Protein AF-A0A7S1EHS4-F1 (afdb_monomer)

Radius of gyration: 18.1 Å; Cα contacts (8 Å, |Δi|>4): 214; chains: 1; bounding box: 46×36×41 Å

Mean predicted aligned error: 4.2 Å

Secondary structure (DSSP, 8-state):
-TT---EEEEEEEEEEEEEEEEEPTT--GGG-BTTB---EEEES-TTSTTSEEEEEE-GGGEEEEEEEEETT--HHHHT-HHHHHHHHHHHTTT--EEEEEEEEEEEEEEEES-SEETTEE-

pLDDT: mean 93.2, std 5.25, range [66.06, 98.19]

Sequence (122 aa):
TLLGLGFTGQVFEDRFLIADVRLAPGARPRGLDPARPERWFWFDPPFHPGQSVLLHAQADGLWRIDFQLGRDADVEAEKQPERIKARVAAMLDGAPFELAWSSIYQFACRRAERFCVGRVLL

Foldseek 3Di:
DVQPWDKDFDWDLWKKKKWKKAFDPPQQFPNQDLVDWDWDKDDQDPLQGPWIKTWGDDPPRIIIIMTTQTRPHDQVVCPPVVNVVSSVCSVRVNGDIDTPDMDMDTDIDIDIPDQDDPPHGD

InterPro domains:
  IPR036188 FAD/NAD(P)-binding domain superfamily [G3DSA:3.50.50.60] (2-122)

Organism: Hemiselmis andersenii (NCBI:txid464988)

Solvent-accessible surface area (backbone atoms only — not comparable to full-atom values): 7229 Å² total; per-residue (Å²): 104,101,81,70,70,56,66,52,76,50,75,50,69,44,29,33,40,38,37,31,30,34,67,39,91,90,59,50,48,98,74,48,34,90,92,59,72,66,74,48,75,42,75,51,37,94,64,46,70,91,28,42,39,40,39,34,67,53,75,95,68,31,34,39,37,37,35,50,58,41,61,85,51,58,64,76,62,60,65,35,66,67,54,46,50,53,52,51,30,48,66,34,73,67,51,63,63,46,83,78,46,74,51,76,51,62,54,62,56,64,44,64,81,65,52,67,60,94,93,45,75,112

Structure (mmCIF, N/CA/C/O backbone):
data_AF-A0A7S1EHS4-F1
#
_entry.id   AF-A0A7S1EHS4-F1
#
loop_
_atom_site.group_PDB
_atom_site.id
_atom_site.type_symbol
_atom_site.label_atom_id
_atom_site.label_alt_id
_atom_site.label_comp_id
_atom_site.label_asym_id
_atom_site.label_entity_id
_atom_site.label_seq_id
_atom_site.pdbx_PDB_ins_code
_atom_site.Cartn_x
_atom_site.Cartn_y
_atom_site.Cartn_z
_atom_site.occupancy
_atom_site.B_iso_or_equiv
_atom_site.auth_seq_id
_atom_site.auth_comp_id
_atom_site.auth_asym_id
_atom_site.auth_atom_id
_atom_site.pdbx_PDB_model_num
ATOM 1 N N . THR A 1 1 ? -22.164 12.365 15.110 1.00 66.06 1 THR A N 1
ATOM 2 C CA . THR A 1 1 ? -22.353 10.935 14.767 1.00 66.06 1 THR A CA 1
ATOM 3 C C . THR A 1 1 ? -23.745 10.509 15.203 1.00 66.06 1 THR A C 1
ATOM 5 O O . THR A 1 1 ? -24.236 11.069 16.173 1.00 66.06 1 THR A O 1
ATOM 8 N N . LEU A 1 2 ? -24.393 9.561 14.510 1.00 86.69 2 LEU A N 1
ATOM 9 C CA . LEU A 1 2 ? -25.788 9.145 14.783 1.00 86.69 2 LEU A CA 1
ATOM 10 C C . LEU A 1 2 ? -26.035 8.680 16.236 1.00 86.69 2 LEU A C 1
ATOM 12 O O . LEU A 1 2 ? -27.146 8.810 16.732 1.00 86.69 2 LEU A O 1
ATOM 16 N N . LEU A 1 3 ? -24.998 8.184 16.924 1.00 90.31 3 LEU A N 1
ATOM 17 C CA . LEU A 1 3 ? -25.049 7.730 18.324 1.00 90.31 3 LEU A CA 1
ATOM 18 C C . LEU A 1 3 ? -24.423 8.717 19.328 1.00 90.31 3 LEU A C 1
ATOM 20 O O . LEU A 1 3 ? -24.314 8.399 20.508 1.00 90.31 3 LEU A O 1
ATOM 24 N N . GLY A 1 4 ? -23.930 9.874 18.870 1.00 90.19 4 GLY A N 1
ATOM 25 C CA . GLY A 1 4 ? -23.244 10.855 19.723 1.00 90.19 4 GLY A CA 1
ATOM 26 C C . GLY A 1 4 ? -21.937 10.370 20.369 1.00 90.19 4 GLY A C 1
ATOM 27 O O . GLY A 1 4 ? -21.434 11.029 21.270 1.00 90.19 4 GLY A O 1
ATOM 28 N N . LEU A 1 5 ? -21.386 9.228 19.945 1.00 91.62 5 LEU A N 1
ATOM 29 C CA . LEU A 1 5 ? -20.144 8.683 20.498 1.00 91.62 5 LEU A CA 1
ATOM 30 C C . LEU A 1 5 ? -18.903 9.354 19.905 1.00 91.62 5 LEU A C 1
ATOM 32 O O . LEU A 1 5 ? -18.819 9.553 18.684 1.00 91.62 5 LEU A O 1
ATOM 36 N N . GLY A 1 6 ? -17.932 9.627 20.780 1.00 91.31 6 GLY A N 1
ATOM 37 C CA . GLY A 1 6 ? -16.572 10.004 20.422 1.00 91.31 6 GLY A CA 1
A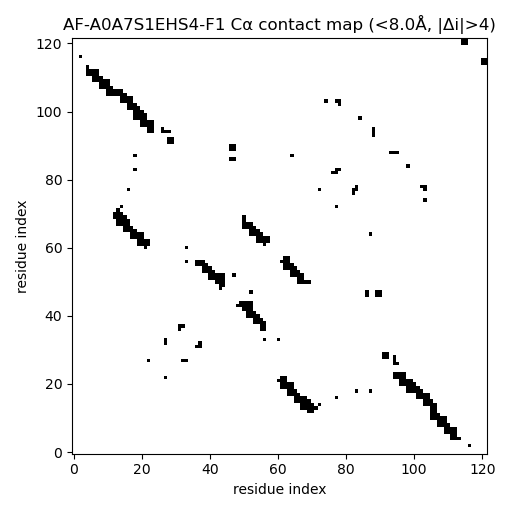TOM 38 C C . GLY A 1 6 ? -15.684 8.795 20.107 1.00 91.31 6 GLY A C 1
ATOM 39 O O . GLY A 1 6 ? -15.905 7.680 20.588 1.00 91.31 6 GLY A O 1
ATOM 40 N N . PHE A 1 7 ? -14.652 9.041 19.298 1.00 94.12 7 PHE A N 1
ATOM 41 C CA . PHE A 1 7 ? -13.536 8.120 19.075 1.00 94.12 7 PHE A CA 1
ATOM 42 C C . PHE A 1 7 ? -12.252 8.787 19.566 1.00 94.12 7 PHE A C 1
ATOM 44 O O . PHE A 1 7 ? -11.739 9.704 18.919 1.00 94.12 7 PHE A O 1
ATOM 51 N N . THR A 1 8 ? -11.730 8.363 20.710 1.00 94.75 8 THR A N 1
ATOM 52 C CA . THR A 1 8 ? -10.514 8.945 21.295 1.00 94.75 8 THR A CA 1
ATOM 53 C C . THR A 1 8 ? -9.268 8.252 20.752 1.00 94.75 8 THR A C 1
ATOM 55 O O . THR A 1 8 ? -9.346 7.114 20.283 1.00 94.75 8 THR A O 1
ATOM 58 N N . GLY A 1 9 ? -8.126 8.942 20.776 1.00 93.50 9 GLY A N 1
ATOM 59 C CA . GLY A 1 9 ? -6.837 8.400 20.345 1.00 93.50 9 GLY A CA 1
ATOM 60 C C . GLY A 1 9 ? -6.048 9.353 19.451 1.00 93.50 9 GLY A C 1
ATOM 61 O O . GLY A 1 9 ? -6.238 10.566 19.518 1.00 93.50 9 GLY A O 1
ATOM 62 N N . GLN A 1 10 ? -5.168 8.794 18.624 1.00 94.69 10 GLN A N 1
ATOM 63 C CA . GLN A 1 10 ? -4.177 9.527 17.837 1.00 94.69 10 GLN A CA 1
ATOM 64 C C . GLN A 1 10 ? -4.353 9.271 16.339 1.00 94.69 10 GLN A C 1
ATOM 66 O O . GLN A 1 10 ? -4.628 8.149 15.912 1.00 94.69 10 GLN A O 1
ATOM 71 N N . VAL A 1 11 ? -4.166 10.320 15.543 1.00 91.62 11 VAL A N 1
ATOM 72 C CA . VAL A 1 11 ? -4.029 10.233 14.086 1.00 91.62 11 VAL A CA 1
ATOM 73 C C . VAL A 1 11 ? -2.569 10.493 13.747 1.00 91.62 11 VAL A C 1
ATOM 75 O O . VAL A 1 11 ? -1.955 11.395 14.317 1.00 91.62 11 VAL A O 1
ATOM 78 N N . PHE A 1 12 ? -2.019 9.685 12.851 1.00 93.00 12 PHE A N 1
ATOM 79 C CA . PHE A 1 12 ? -0.700 9.900 12.278 1.00 93.00 12 PHE A CA 1
ATOM 80 C C . PHE A 1 12 ? -0.880 10.610 10.942 1.00 93.00 12 PHE A C 1
ATOM 82 O O . PHE A 1 12 ? -1.783 10.281 10.176 1.00 93.00 12 PHE A O 1
ATOM 89 N N . GLU A 1 13 ? -0.050 11.613 10.691 1.00 90.25 13 GLU A N 1
ATOM 90 C CA . GLU A 1 13 ? -0.228 12.493 9.534 1.00 90.25 13 GLU A CA 1
ATOM 91 C C . GLU A 1 13 ? 0.326 11.887 8.244 1.00 90.25 13 GLU A C 1
ATOM 93 O O . GLU A 1 13 ? -0.067 12.307 7.157 1.00 90.25 13 GLU A O 1
ATOM 98 N N . ASP A 1 14 ? 1.209 10.893 8.361 1.00 93.38 14 ASP A N 1
ATOM 99 C CA . ASP A 1 14 ? 1.765 10.194 7.212 1.00 93.38 14 ASP A CA 1
ATOM 100 C C . ASP A 1 14 ? 0.689 9.436 6.437 1.00 93.38 14 ASP A C 1
ATOM 102 O O . ASP A 1 14 ? -0.168 8.735 6.988 1.00 93.38 14 ASP A O 1
ATOM 106 N N . ARG A 1 15 ? 0.792 9.568 5.117 1.00 95.56 15 ARG A N 1
ATOM 107 C CA . ARG A 1 15 ? -0.069 8.911 4.140 1.00 95.56 15 ARG A CA 1
ATOM 108 C C . ARG A 1 15 ? 0.684 7.763 3.492 1.00 95.56 15 ARG A C 1
ATOM 110 O O . ARG A 1 15 ? 1.909 7.799 3.380 1.00 95.56 15 ARG A O 1
ATOM 117 N N . PHE A 1 16 ? -0.067 6.771 3.046 1.00 97.44 16 PHE A N 1
ATOM 118 C CA . PHE A 1 16 ? 0.447 5.539 2.464 1.00 97.44 16 PHE A CA 1
ATOM 119 C C . PHE A 1 16 ? -0.371 5.180 1.231 1.00 97.44 16 PHE A C 1
ATOM 121 O O . PHE A 1 16 ? -1.593 5.332 1.240 1.00 97.44 16 PHE A O 1
ATOM 128 N N . LEU A 1 17 ? 0.296 4.717 0.179 1.00 98.19 17 LEU A N 1
ATOM 129 C CA . LEU A 1 17 ? -0.313 4.194 -1.038 1.00 98.19 17 LEU A CA 1
ATOM 130 C C . LEU A 1 17 ? -0.094 2.688 -1.084 1.00 98.19 17 LEU A C 1
ATOM 132 O O . LEU A 1 17 ? 1.038 2.231 -1.212 1.00 98.19 17 LEU A O 1
ATOM 136 N N . ILE A 1 18 ? -1.186 1.934 -1.079 1.00 98.06 18 ILE A N 1
ATOM 137 C CA . ILE A 1 18 ? -1.170 0.505 -1.377 1.00 98.06 18 ILE A CA 1
ATOM 138 C C . ILE A 1 18 ? -1.551 0.277 -2.828 1.00 98.06 18 ILE A C 1
ATOM 140 O O . ILE A 1 18 ? -2.533 0.838 -3.314 1.00 98.06 18 ILE A O 1
ATOM 144 N N . ALA A 1 19 ? -0.771 -0.556 -3.505 1.00 98.19 19 ALA A N 1
ATOM 145 C CA . ALA A 1 19 ? -0.996 -0.990 -4.872 1.00 98.19 19 ALA A CA 1
ATOM 146 C C . ALA A 1 19 ? -0.870 -2.513 -4.941 1.00 98.19 19 ALA A C 1
ATOM 148 O O . ALA A 1 19 ? 0.157 -3.076 -4.557 1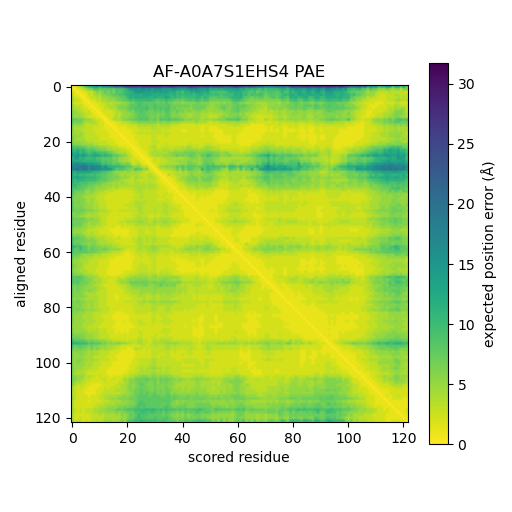.00 98.19 19 ALA A O 1
ATOM 149 N N . ASP A 1 20 ? -1.908 -3.165 -5.452 1.00 97.56 20 ASP A N 1
ATOM 150 C CA . ASP A 1 20 ? -1.889 -4.588 -5.758 1.00 97.56 20 ASP A CA 1
ATOM 151 C C . ASP A 1 20 ? -1.599 -4.779 -7.232 1.00 97.56 20 ASP A C 1
ATOM 153 O O . ASP A 1 20 ? -2.282 -4.214 -8.093 1.00 97.56 20 ASP A O 1
ATOM 157 N N . VAL A 1 21 ? -0.597 -5.598 -7.525 1.00 96.06 21 VAL A N 1
ATOM 158 C CA . VAL A 1 21 ? -0.127 -5.803 -8.888 1.00 96.06 21 VAL A CA 1
ATOM 159 C C . VAL A 1 21 ? 0.007 -7.277 -9.220 1.00 96.06 21 VAL A C 1
ATOM 161 O O . VAL A 1 21 ? 0.367 -8.099 -8.375 1.00 96.06 21 VAL A O 1
ATOM 164 N N . ARG A 1 22 ? -0.259 -7.613 -10.48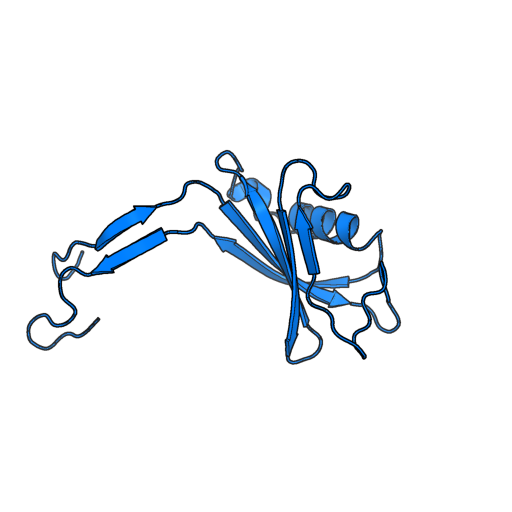1 1.00 94.38 22 ARG A N 1
ATOM 165 C CA . ARG A 1 22 ? 0.094 -8.909 -11.067 1.00 94.38 22 ARG A CA 1
ATOM 166 C C . ARG A 1 22 ? 1.325 -8.711 -11.929 1.00 94.38 22 ARG A C 1
ATOM 168 O O . ARG A 1 22 ? 1.329 -7.869 -12.823 1.00 94.38 22 ARG A O 1
ATOM 175 N N . LEU A 1 23 ? 2.371 -9.483 -11.665 1.00 91.06 23 LEU A N 1
ATOM 176 C CA . LEU A 1 23 ? 3.538 -9.508 -12.540 1.00 91.06 23 LEU A CA 1
ATOM 177 C C . LEU A 1 23 ? 3.174 -10.229 -13.841 1.00 91.06 23 LEU A C 1
ATOM 179 O O . LEU A 1 23 ? 2.445 -11.224 -13.814 1.00 91.06 23 LEU A O 1
ATOM 183 N N . ALA A 1 24 ? 3.698 -9.757 -14.973 1.00 88.31 24 ALA A N 1
ATOM 184 C CA . ALA A 1 24 ? 3.530 -10.476 -16.230 1.00 88.31 24 ALA A CA 1
ATOM 185 C C . ALA A 1 24 ? 4.128 -11.900 -16.140 1.00 88.31 24 ALA A C 1
ATOM 187 O O . ALA A 1 24 ? 5.093 -12.124 -15.396 1.00 88.31 24 ALA A O 1
ATOM 188 N N . PRO A 1 25 ? 3.607 -12.875 -16.909 1.00 84.75 25 PRO A N 1
ATOM 189 C CA . PRO A 1 25 ? 4.164 -14.224 -16.948 1.00 84.75 25 PRO A CA 1
ATOM 190 C C . PRO A 1 25 ? 5.677 -14.216 -17.212 1.00 84.75 25 PRO A C 1
ATOM 192 O O . PRO A 1 25 ? 6.155 -13.564 -18.135 1.00 84.75 25 PRO A O 1
ATOM 195 N N . GLY A 1 26 ? 6.438 -14.931 -16.380 1.00 82.50 26 GLY A N 1
ATOM 196 C CA . GLY A 1 26 ? 7.900 -15.011 -16.484 1.00 82.50 26 GLY A CA 1
ATOM 197 C C . GLY A 1 26 ? 8.674 -13.798 -15.950 1.00 82.50 26 GLY A C 1
ATOM 198 O O . GLY A 1 26 ? 9.889 -13.899 -15.799 1.00 82.50 26 GLY A O 1
ATOM 199 N N . ALA A 1 27 ? 8.016 -12.688 -15.593 1.00 84.62 27 ALA A N 1
ATOM 200 C CA . ALA A 1 27 ? 8.689 -11.552 -14.971 1.00 84.62 27 ALA A CA 1
ATOM 201 C C . ALA A 1 27 ? 9.218 -11.933 -13.578 1.00 84.62 27 ALA A C 1
ATOM 203 O O . ALA A 1 27 ? 8.530 -12.594 -12.788 1.00 84.62 27 ALA A O 1
ATOM 204 N N . ARG A 1 28 ? 10.465 -11.537 -13.303 1.00 83.31 28 ARG A N 1
ATOM 205 C CA . ARG A 1 28 ? 11.188 -11.788 -12.046 1.00 83.31 28 ARG A CA 1
ATOM 206 C C . ARG A 1 28 ? 12.009 -10.558 -11.608 1.00 83.31 28 ARG A C 1
ATOM 208 O O . ARG A 1 28 ? 13.233 -10.648 -11.497 1.00 83.31 28 ARG A O 1
ATOM 215 N N . PRO A 1 29 ? 11.387 -9.376 -11.440 1.00 83.00 29 PRO A N 1
ATOM 216 C CA . PRO A 1 29 ? 12.115 -8.143 -11.137 1.00 83.00 29 PRO A CA 1
ATOM 217 C C . PRO A 1 29 ? 12.824 -8.221 -9.785 1.00 83.00 29 PRO A C 1
ATOM 219 O O . PRO A 1 29 ? 12.229 -8.665 -8.809 1.00 83.00 29 PRO A O 1
ATOM 222 N N . ARG A 1 30 ? 14.091 -7.784 -9.727 1.00 74.62 30 ARG A N 1
ATOM 223 C CA . ARG A 1 30 ? 14.925 -7.738 -8.506 1.00 74.62 30 ARG A CA 1
ATOM 224 C C . ARG A 1 30 ? 14.863 -9.014 -7.645 1.00 74.62 30 ARG A C 1
ATOM 226 O O . ARG A 1 30 ? 14.937 -8.924 -6.432 1.00 74.62 30 ARG A O 1
ATOM 233 N N . GLY A 1 31 ? 14.731 -10.196 -8.251 1.00 72.44 31 GLY A N 1
ATOM 234 C CA . GLY A 1 31 ? 14.662 -11.467 -7.515 1.00 72.44 31 GLY A CA 1
ATOM 235 C C . GLY A 1 31 ? 13.275 -11.840 -6.978 1.00 72.44 31 GLY A C 1
ATOM 236 O O . GLY A 1 31 ? 13.144 -12.869 -6.324 1.00 72.44 31 GLY A O 1
ATOM 237 N N . LEU A 1 32 ? 12.233 -11.064 -7.292 1.00 83.81 32 LEU A N 1
ATOM 238 C CA . LEU A 1 32 ? 10.850 -11.414 -6.979 1.00 83.81 32 LEU A CA 1
ATOM 239 C C . LEU A 1 32 ? 10.417 -12.634 -7.779 1.00 83.81 32 LEU A C 1
ATOM 241 O O . LEU A 1 32 ? 10.171 -12.555 -8.983 1.00 83.81 32 LEU A O 1
ATOM 245 N N . ASP A 1 33 ? 10.309 -13.766 -7.092 1.00 83.88 33 ASP A N 1
ATOM 246 C CA . ASP A 1 33 ? 9.845 -15.020 -7.661 1.00 83.88 33 ASP A CA 1
ATOM 247 C C . ASP A 1 33 ? 8.456 -15.378 -7.120 1.00 83.88 33 ASP A C 1
ATOM 249 O O . ASP A 1 33 ? 8.325 -15.763 -5.961 1.00 83.88 33 ASP A O 1
ATOM 253 N N . PRO A 1 34 ? 7.400 -15.324 -7.952 1.00 81.81 34 PRO A N 1
ATOM 254 C CA . PRO A 1 34 ? 6.093 -15.891 -7.630 1.00 81.81 34 PRO A CA 1
ATOM 255 C C . PRO A 1 34 ? 6.130 -17.329 -7.095 1.00 81.81 34 PRO A C 1
ATOM 257 O O . PRO A 1 34 ? 5.247 -17.701 -6.330 1.00 81.81 34 PRO A O 1
ATOM 260 N N . ALA A 1 35 ? 7.128 -18.141 -7.467 1.00 85.75 35 ALA A N 1
ATOM 261 C CA . ALA A 1 35 ? 7.279 -19.499 -6.943 1.00 85.75 35 ALA A CA 1
ATOM 262 C C . ALA A 1 35 ? 7.952 -19.556 -5.558 1.00 85.75 35 ALA A C 1
ATOM 264 O O . ALA A 1 35 ? 7.870 -20.581 -4.882 1.00 85.75 35 ALA A O 1
ATOM 265 N N . ARG A 1 36 ? 8.628 -18.483 -5.134 1.00 87.69 36 ARG A N 1
ATOM 266 C CA . ARG A 1 36 ? 9.320 -18.361 -3.842 1.00 87.69 36 ARG A CA 1
ATOM 267 C C . ARG A 1 36 ? 9.063 -16.963 -3.279 1.00 87.69 36 ARG A C 1
ATOM 269 O O . ARG A 1 36 ? 9.942 -16.105 -3.334 1.00 87.69 36 ARG A O 1
ATOM 276 N N . PRO A 1 37 ? 7.836 -16.701 -2.805 1.00 88.56 37 PRO A N 1
ATOM 277 C CA . PRO A 1 37 ? 7.467 -15.366 -2.388 1.00 88.56 37 PRO A CA 1
ATOM 278 C C . PRO A 1 37 ? 8.240 -14.956 -1.137 1.00 88.56 37 PRO A C 1
ATOM 280 O O . PRO A 1 37 ? 8.223 -15.651 -0.122 1.00 88.56 37 PRO A O 1
ATOM 283 N N . GLU A 1 38 ? 8.867 -13.788 -1.200 1.00 90.44 38 GLU A N 1
ATOM 284 C CA . GLU A 1 38 ? 9.534 -13.165 -0.064 1.00 90.44 38 GLU A CA 1
ATOM 285 C C . GLU A 1 38 ? 8.819 -11.870 0.334 1.00 90.44 38 GLU A C 1
ATOM 287 O O . GLU A 1 38 ? 8.174 -11.202 -0.479 1.00 90.44 38 GLU A O 1
ATOM 292 N N . ARG A 1 39 ? 8.925 -11.517 1.618 1.00 93.81 39 ARG A N 1
ATOM 293 C CA . ARG A 1 39 ? 8.417 -10.254 2.160 1.00 93.81 39 ARG A CA 1
ATOM 294 C C . ARG A 1 39 ? 9.584 -9.314 2.383 1.00 93.81 39 ARG A C 1
ATOM 296 O O . ARG A 1 39 ? 10.466 -9.622 3.182 1.00 93.81 39 ARG A O 1
ATOM 303 N N . TRP A 1 40 ? 9.586 -8.185 1.692 1.00 94.94 40 TRP A N 1
ATOM 304 C CA . TRP A 1 40 ? 10.689 -7.230 1.739 1.00 94.94 40 TRP A CA 1
ATOM 305 C C . TRP A 1 40 ? 10.208 -5.914 2.326 1.00 94.94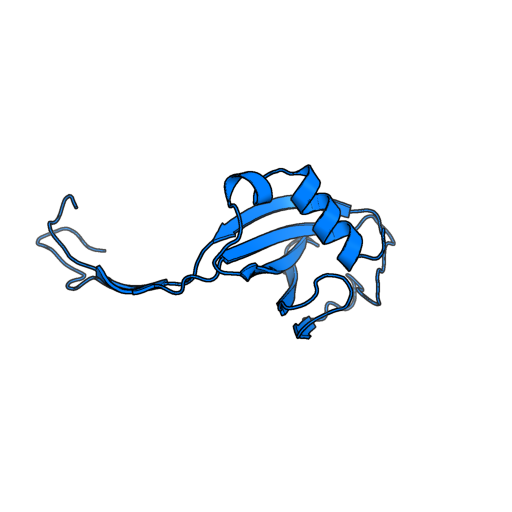 40 TRP A C 1
ATOM 307 O O . TRP A 1 40 ? 9.093 -5.470 2.057 1.00 94.94 40 TRP A O 1
ATOM 317 N N . PHE A 1 41 ? 11.055 -5.299 3.140 1.00 96.81 41 PHE A N 1
ATOM 318 C CA . PHE A 1 41 ? 10.809 -3.986 3.709 1.00 96.81 41 PHE A CA 1
ATOM 319 C C . PHE A 1 41 ? 12.059 -3.142 3.509 1.00 96.81 41 PHE A C 1
ATOM 321 O O . PHE A 1 41 ? 13.124 -3.474 4.032 1.00 96.81 41 PHE A O 1
ATOM 3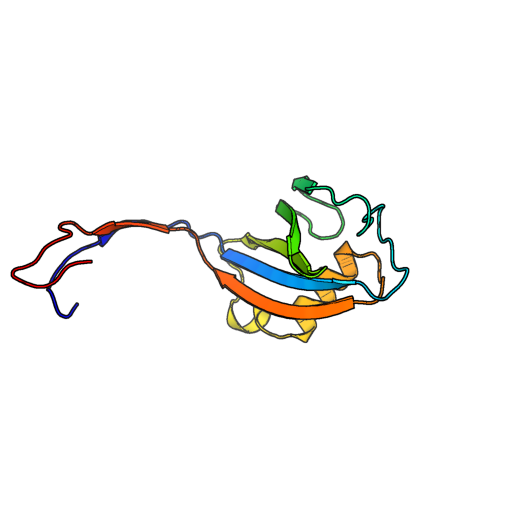28 N N . TRP A 1 42 ? 11.932 -2.076 2.731 1.00 96.69 42 TRP A N 1
ATOM 329 C CA . TRP A 1 42 ? 13.028 -1.166 2.443 1.00 96.69 42 TRP A CA 1
ATOM 330 C C . TRP A 1 42 ? 12.903 0.095 3.284 1.00 96.69 42 TRP A C 1
ATOM 332 O O . TRP A 1 42 ? 11.821 0.671 3.413 1.00 96.69 42 TRP A O 1
ATOM 342 N N . PHE A 1 43 ? 14.046 0.547 3.785 1.00 97.44 43 PHE A N 1
ATOM 343 C CA . PHE A 1 43 ? 14.229 1.880 4.337 1.00 97.44 43 PHE A CA 1
ATOM 344 C C . PHE A 1 43 ? 15.004 2.697 3.308 1.00 97.44 43 PHE A C 1
ATOM 346 O O . PHE A 1 43 ? 16.100 2.286 2.933 1.00 97.44 43 PHE A O 1
ATOM 353 N N . ASP A 1 44 ? 14.424 3.805 2.846 1.00 96.75 44 ASP A N 1
ATOM 354 C CA . ASP A 1 44 ? 15.052 4.728 1.892 1.00 96.75 44 ASP A CA 1
ATOM 355 C C . ASP A 1 44 ? 15.609 4.040 0.621 1.00 96.75 44 ASP A C 1
ATOM 357 O O . ASP A 1 44 ? 16.804 4.115 0.321 1.00 96.75 44 ASP A O 1
ATOM 361 N N . PRO A 1 45 ? 14.782 3.282 -0.129 1.00 96.00 45 PRO A N 1
ATOM 362 C CA . PRO A 1 45 ? 15.250 2.642 -1.346 1.00 96.00 45 PRO A CA 1
ATOM 363 C C . PRO A 1 45 ? 15.496 3.666 -2.468 1.00 96.00 45 PRO A C 1
ATOM 365 O O . PRO A 1 45 ? 14.759 4.642 -2.605 1.00 96.00 45 PRO A O 1
ATOM 368 N N . PRO A 1 46 ? 16.435 3.392 -3.392 1.00 94.75 46 PRO A N 1
ATOM 369 C CA . PRO A 1 46 ? 16.788 4.322 -4.471 1.00 94.75 46 PRO A CA 1
ATOM 370 C C . PRO A 1 46 ? 15.646 4.607 -5.460 1.00 94.75 46 PRO A C 1
ATOM 372 O O . PRO A 1 46 ? 15.677 5.610 -6.165 1.00 94.75 46 PRO A O 1
ATOM 375 N N . PHE A 1 47 ? 14.642 3.729 -5.533 1.00 94.25 47 PHE A N 1
ATOM 376 C CA . PHE A 1 47 ? 13.451 3.908 -6.372 1.00 94.25 47 PHE A CA 1
ATOM 377 C C . PHE A 1 47 ? 12.326 4.689 -5.673 1.00 94.25 47 PHE A C 1
ATOM 379 O O . PHE A 1 47 ? 11.339 5.035 -6.318 1.00 94.25 47 PHE A O 1
ATOM 386 N N . HIS A 1 48 ? 12.445 4.941 -4.366 1.00 96.19 48 HIS A N 1
ATOM 387 C CA . HIS A 1 48 ? 11.475 5.700 -3.575 1.00 96.19 48 HIS A CA 1
ATOM 388 C C . HIS A 1 48 ? 12.185 6.417 -2.407 1.00 96.19 48 HIS A C 1
ATOM 390 O O . HIS A 1 48 ? 12.059 5.996 -1.255 1.00 96.19 48 HIS A O 1
ATOM 396 N N . PRO A 1 49 ? 12.985 7.463 -2.705 1.00 95.75 49 PRO A N 1
ATOM 397 C CA . PRO A 1 49 ? 13.883 8.076 -1.727 1.00 95.75 49 PRO A CA 1
ATOM 398 C C . PRO A 1 49 ? 13.160 8.784 -0.575 1.00 95.75 49 PRO A C 1
ATOM 400 O O . PRO A 1 49 ? 12.078 9.347 -0.739 1.00 95.75 49 PRO A O 1
ATOM 403 N N . GLY A 1 50 ? 13.808 8.807 0.586 1.00 95.12 50 GLY A N 1
ATOM 404 C CA . GLY A 1 50 ? 13.379 9.456 1.823 1.00 95.12 50 GLY A CA 1
ATOM 405 C C . GLY A 1 50 ? 12.271 8.724 2.580 1.00 95.12 50 GLY A C 1
ATOM 406 O O . GLY A 1 50 ? 11.802 9.227 3.600 1.00 95.12 50 GLY A O 1
ATOM 407 N N . GLN A 1 51 ? 11.811 7.574 2.084 1.00 96.44 51 GLN A N 1
ATOM 408 C CA . GLN A 1 51 ? 10.587 6.921 2.546 1.00 96.44 51 GLN A CA 1
ATOM 409 C C . GLN A 1 51 ? 10.730 5.398 2.582 1.00 96.44 51 GLN A C 1
ATOM 411 O O . GLN A 1 51 ? 11.675 4.825 2.046 1.00 96.44 51 GLN A O 1
ATOM 416 N N . SER A 1 52 ? 9.806 4.724 3.264 1.00 97.25 52 SER A N 1
ATOM 417 C CA . SER A 1 52 ? 9.776 3.261 3.335 1.00 97.25 52 SER A CA 1
ATOM 418 C C . SER A 1 52 ? 8.867 2.644 2.274 1.00 97.25 52 SER A C 1
ATOM 420 O O . SER A 1 52 ? 7.894 3.258 1.824 1.00 97.25 52 SER A O 1
ATOM 422 N N . VAL A 1 53 ? 9.191 1.409 1.885 1.00 97.81 53 VAL A N 1
ATOM 423 C CA . VAL A 1 53 ? 8.354 0.584 1.007 1.00 97.81 53 VAL A CA 1
ATOM 424 C C . VAL A 1 53 ? 8.252 -0.817 1.596 1.00 97.81 53 VAL A C 1
ATOM 426 O O . VAL A 1 53 ? 9.257 -1.391 2.013 1.00 97.81 53 VAL A O 1
ATOM 429 N N . LEU A 1 54 ? 7.050 -1.383 1.626 1.00 97.19 54 LEU A N 1
ATOM 430 C CA . LEU A 1 54 ? 6.803 -2.781 1.975 1.00 97.19 54 LEU A CA 1
ATOM 431 C C . LEU A 1 54 ? 6.305 -3.522 0.738 1.00 97.19 54 LEU A C 1
ATOM 433 O O . LEU A 1 54 ? 5.429 -3.045 0.028 1.00 97.19 54 LEU A O 1
ATOM 437 N N . LEU A 1 55 ? 6.805 -4.733 0.534 1.00 95.94 55 LEU A N 1
ATOM 438 C CA . LEU A 1 55 ? 6.275 -5.679 -0.433 1.00 95.94 55 LEU A CA 1
ATOM 439 C C . LEU A 1 55 ? 5.907 -6.975 0.267 1.00 95.94 55 LEU A C 1
ATOM 441 O O . LEU A 1 55 ? 6.690 -7.517 1.052 1.00 95.94 55 LEU A O 1
ATOM 445 N N . HIS A 1 56 ? 4.744 -7.515 -0.073 1.00 94.50 56 HIS A N 1
ATOM 446 C CA . HIS A 1 56 ? 4.403 -8.879 0.290 1.00 94.50 56 HIS A CA 1
ATOM 447 C C . HIS A 1 56 ? 3.498 -9.536 -0.750 1.00 94.50 56 HIS A C 1
ATOM 449 O O . HIS A 1 56 ? 2.631 -8.894 -1.345 1.00 94.50 56 HIS A O 1
ATOM 455 N N . ALA A 1 57 ? 3.688 -10.837 -0.950 1.00 93.44 57 ALA A N 1
ATOM 456 C CA . ALA A 1 57 ? 2.781 -11.633 -1.760 1.00 93.44 57 ALA A CA 1
ATOM 457 C C . ALA A 1 57 ? 1.402 -11.755 -1.089 1.00 93.44 57 ALA A C 1
ATOM 459 O O . ALA A 1 57 ? 1.275 -11.772 0.143 1.00 93.44 57 ALA A O 1
ATOM 460 N N . GLN A 1 58 ? 0.378 -11.862 -1.925 1.00 92.50 58 GLN A N 1
ATOM 461 C CA . GLN A 1 58 ? -1.004 -12.143 -1.562 1.00 92.50 58 GLN A CA 1
ATOM 462 C C . GLN A 1 58 ? -1.493 -13.414 -2.269 1.00 92.50 58 GLN A C 1
ATOM 464 O O . GLN A 1 58 ? -0.755 -14.064 -3.014 1.00 92.50 58 GLN A O 1
ATOM 469 N N . ALA A 1 59 ? -2.748 -13.785 -2.013 1.00 89.69 59 ALA A N 1
ATOM 470 C CA . ALA A 1 59 ? -3.405 -14.861 -2.739 1.00 89.69 59 ALA A CA 1
ATOM 471 C C . ALA A 1 59 ? -3.496 -14.553 -4.244 1.00 89.69 59 ALA A C 1
ATOM 473 O O . ALA A 1 59 ? -3.341 -13.414 -4.692 1.00 89.69 59 ALA A O 1
ATOM 474 N N . ASP A 1 60 ? -3.738 -15.601 -5.027 1.00 88.56 60 ASP A N 1
ATOM 475 C CA . ASP A 1 60 ? -4.008 -15.514 -6.462 1.00 88.56 60 ASP A CA 1
ATOM 476 C C . ASP A 1 60 ? -2.888 -14.871 -7.291 1.00 88.56 60 ASP A C 1
ATOM 478 O O . ASP A 1 60 ? -3.151 -14.362 -8.373 1.00 88.56 60 ASP A O 1
ATOM 482 N N . GLY A 1 61 ? -1.635 -14.884 -6.827 1.00 87.62 61 GLY A N 1
ATOM 483 C CA . GLY A 1 61 ? -0.500 -14.318 -7.570 1.00 87.62 61 GLY A CA 1
ATOM 484 C C . GLY A 1 61 ? -0.461 -12.787 -7.596 1.00 87.62 61 GLY A C 1
ATOM 485 O O . GLY A 1 61 ? 0.225 -12.206 -8.440 1.00 87.62 61 GLY A O 1
ATOM 486 N N . LEU A 1 62 ? -1.198 -12.136 -6.692 1.00 93.62 62 LEU A N 1
ATOM 487 C C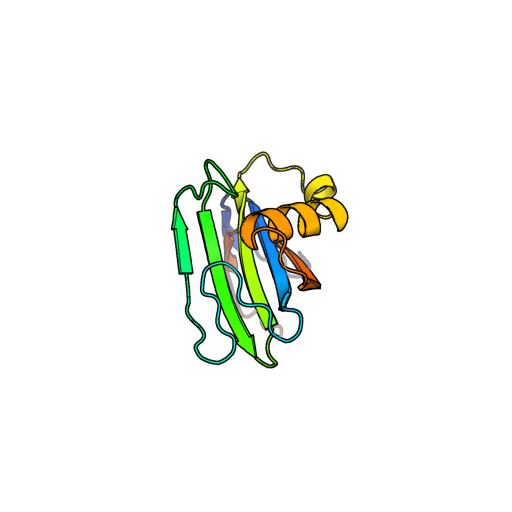A . LEU A 1 62 ? -1.091 -10.703 -6.448 1.00 93.62 62 LEU A CA 1
ATOM 488 C C . LEU A 1 62 ? 0.097 -10.393 -5.540 1.00 93.62 62 LEU A C 1
ATOM 490 O O . LEU A 1 62 ? 0.439 -11.149 -4.631 1.00 93.62 62 LEU A O 1
ATOM 494 N N . TRP A 1 63 ? 0.691 -9.231 -5.764 1.00 95.19 63 TRP A N 1
ATOM 495 C CA . TRP A 1 63 ? 1.705 -8.647 -4.905 1.00 95.19 63 TRP A CA 1
ATOM 496 C C . TRP A 1 63 ? 1.202 -7.309 -4.409 1.00 95.19 63 TRP A C 1
ATOM 498 O O . TRP A 1 63 ? 0.851 -6.453 -5.217 1.00 95.19 63 TRP A O 1
ATOM 508 N N . ARG A 1 64 ? 1.189 -7.122 -3.092 1.00 96.94 64 ARG A N 1
ATOM 509 C CA . ARG A 1 64 ? 0.875 -5.831 -2.496 1.00 96.94 64 ARG A CA 1
ATOM 510 C C . ARG A 1 64 ? 2.155 -5.080 -2.203 1.00 96.94 64 ARG A C 1
ATOM 512 O O . ARG A 1 64 ? 3.036 -5.583 -1.503 1.00 96.94 64 ARG A O 1
ATOM 519 N N . ILE A 1 65 ? 2.196 -3.860 -2.712 1.00 97.38 65 ILE A N 1
ATOM 520 C CA . ILE A 1 65 ? 3.239 -2.883 -2.465 1.00 97.38 65 ILE A CA 1
ATOM 521 C C . ILE A 1 65 ? 2.623 -1.744 -1.661 1.00 97.38 65 ILE A C 1
ATOM 523 O O . ILE A 1 65 ? 1.580 -1.221 -2.045 1.00 97.38 65 ILE A O 1
ATOM 527 N N . ASP A 1 66 ? 3.252 -1.371 -0.557 1.00 97.88 66 ASP A N 1
ATOM 528 C CA . ASP A 1 66 ? 2.857 -0.248 0.287 1.00 97.88 66 ASP A CA 1
ATOM 529 C C . ASP A 1 66 ? 3.979 0.792 0.275 1.00 97.88 66 ASP A C 1
ATOM 531 O O . ASP A 1 66 ? 5.095 0.511 0.716 1.00 97.88 66 ASP A O 1
ATOM 535 N N . PHE A 1 67 ? 3.694 1.965 -0.281 1.00 98.06 67 PHE A N 1
ATOM 536 C CA . PHE A 1 67 ? 4.601 3.101 -0.341 1.00 98.06 67 PHE A CA 1
ATOM 537 C C . PHE A 1 67 ? 4.197 4.123 0.716 1.00 98.06 67 PHE A C 1
ATOM 539 O O . PHE A 1 67 ? 3.102 4.687 0.649 1.00 98.06 67 PHE A O 1
ATOM 546 N N . GLN A 1 68 ? 5.100 4.452 1.635 1.00 97.75 68 GLN A N 1
ATOM 547 C CA . GLN A 1 68 ? 4.943 5.657 2.446 1.00 97.75 68 GLN A CA 1
ATOM 548 C C . GLN A 1 68 ? 4.995 6.875 1.518 1.00 97.75 68 GLN A C 1
ATOM 550 O O . GLN A 1 68 ? 5.894 6.952 0.700 1.00 97.75 68 GLN A O 1
ATOM 555 N N . LEU A 1 69 ? 4.053 7.811 1.618 1.00 96.19 69 LEU A N 1
ATOM 556 C CA . LEU A 1 69 ? 4.008 9.042 0.812 1.00 96.19 69 LEU A CA 1
ATOM 557 C C . LEU A 1 69 ? 4.384 10.289 1.618 1.00 96.19 69 LEU A C 1
ATOM 559 O O . LEU A 1 69 ? 4.749 11.316 1.045 1.00 96.19 69 LEU A O 1
ATOM 563 N N . GLY A 1 70 ? 4.347 10.186 2.948 1.00 93.19 70 GLY A N 1
ATOM 564 C CA . GLY A 1 70 ? 4.633 11.285 3.868 1.00 93.19 70 GLY A CA 1
ATOM 565 C C . GLY A 1 70 ? 3.426 12.195 4.102 1.00 93.19 70 GLY A C 1
ATOM 566 O O . GLY A 1 70 ? 2.410 12.118 3.407 1.00 93.19 70 GLY A O 1
ATOM 567 N N . ARG A 1 71 ? 3.527 13.047 5.125 1.00 92.69 71 ARG A N 1
ATOM 568 C CA . ARG A 1 71 ? 2.420 13.902 5.594 1.00 92.69 71 ARG A CA 1
ATOM 569 C C . ARG A 1 71 ? 1.910 14.937 4.586 1.00 92.69 71 ARG A C 1
ATOM 571 O O . ARG A 1 71 ? 0.713 15.222 4.556 1.00 92.69 71 ARG A O 1
ATOM 578 N N . ASP A 1 72 ? 2.795 15.447 3.732 1.00 92.00 72 ASP A N 1
ATOM 579 C CA . ASP A 1 72 ? 2.495 16.532 2.785 1.00 92.00 72 ASP A CA 1
ATOM 580 C C . ASP A 1 72 ? 2.040 16.029 1.400 1.00 92.00 72 ASP A C 1
ATOM 582 O O . ASP A 1 72 ? 1.862 16.817 0.473 1.00 92.00 72 ASP A O 1
ATOM 586 N N . ALA A 1 73 ? 1.845 14.716 1.231 1.00 93.06 73 ALA A N 1
ATOM 587 C CA . ALA A 1 73 ? 1.504 14.121 -0.060 1.00 93.06 73 ALA A CA 1
ATOM 588 C C . ALA A 1 73 ? 0.115 14.537 -0.556 1.00 93.06 73 ALA A C 1
ATOM 590 O O . ALA A 1 73 ? -0.876 14.289 0.123 1.00 93.06 73 ALA A O 1
ATOM 591 N N . ASP A 1 74 ? -0.000 15.086 -1.763 1.00 94.81 74 ASP A N 1
ATOM 592 C CA . ASP A 1 74 ? -1.297 15.400 -2.373 1.00 94.81 74 ASP A CA 1
ATOM 593 C C . ASP A 1 74 ? -2.064 14.115 -2.735 1.00 94.81 74 ASP A C 1
ATOM 595 O O . ASP A 1 74 ? -1.716 13.408 -3.677 1.00 94.81 74 ASP A O 1
ATOM 599 N N . VAL A 1 75 ? -3.135 13.816 -1.993 1.00 92.50 75 VAL A N 1
ATOM 600 C CA . VAL A 1 75 ? -3.927 12.587 -2.167 1.00 92.50 75 VAL A CA 1
ATOM 601 C C . VAL A 1 75 ? -4.561 12.504 -3.553 1.00 92.50 75 VAL A C 1
ATOM 603 O O . VAL A 1 75 ? -4.629 11.415 -4.117 1.00 92.50 75 VAL A O 1
ATOM 606 N N . GLU A 1 76 ? -5.045 13.616 -4.103 1.00 94.69 76 GLU A N 1
ATOM 607 C CA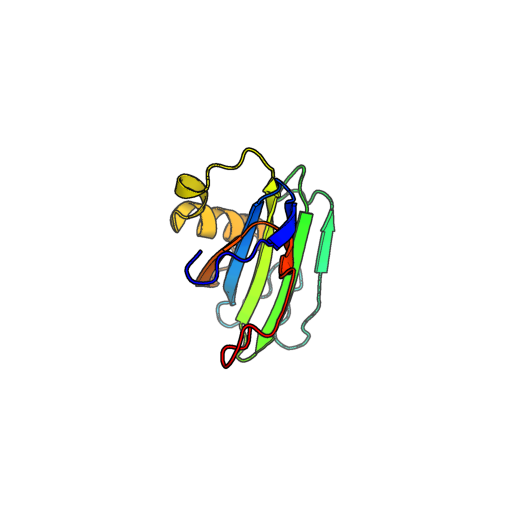 . GLU A 1 76 ? -5.756 13.589 -5.383 1.00 94.69 76 GLU A CA 1
ATOM 608 C C . GLU A 1 76 ? -4.783 13.411 -6.545 1.00 94.69 76 GLU A C 1
ATOM 610 O O . GLU A 1 76 ? -5.079 12.679 -7.491 1.00 94.69 76 GLU A O 1
ATOM 615 N N . ALA A 1 77 ? -3.584 13.987 -6.438 1.00 96.06 77 ALA A N 1
ATOM 616 C CA . ALA A 1 77 ? -2.501 13.668 -7.356 1.00 96.06 77 ALA A CA 1
ATOM 617 C C . ALA A 1 77 ? -2.084 12.196 -7.218 1.00 96.06 77 ALA A C 1
ATOM 619 O O . ALA A 1 77 ? -2.056 11.468 -8.205 1.00 96.06 77 ALA A O 1
ATOM 620 N N . GLU A 1 78 ? -1.805 11.715 -6.007 1.00 96.31 78 GLU A N 1
ATOM 621 C CA . GLU A 1 78 ? -1.294 10.356 -5.777 1.00 96.31 78 GLU A CA 1
ATOM 622 C C . GLU A 1 78 ? -2.295 9.240 -6.134 1.00 96.31 78 GLU A C 1
ATOM 624 O O . GLU A 1 78 ? -1.882 8.113 -6.398 1.00 96.31 78 GLU A O 1
ATOM 629 N N . LYS A 1 79 ? -3.597 9.542 -6.221 1.00 94.69 79 LYS A N 1
ATOM 630 C CA . LYS A 1 79 ? -4.626 8.622 -6.742 1.00 94.69 79 LYS A CA 1
ATOM 631 C C . LYS A 1 79 ? -4.597 8.445 -8.260 1.00 94.69 79 LYS A C 1
ATOM 633 O O . LYS A 1 79 ? -5.245 7.527 -8.764 1.00 94.69 79 LYS A O 1
ATOM 638 N N . GLN A 1 80 ? -3.908 9.313 -9.002 1.00 96.81 80 GLN A N 1
ATOM 639 C CA . GLN A 1 80 ? -3.871 9.232 -10.462 1.00 96.81 80 GLN A CA 1
ATOM 640 C C . GLN A 1 80 ? -3.200 7.916 -10.892 1.00 96.81 80 GLN A C 1
ATOM 642 O O . GLN A 1 80 ? -2.039 7.690 -10.529 1.00 96.81 80 GLN A O 1
ATOM 647 N N . PRO A 1 81 ? -3.875 7.057 -11.683 1.00 95.94 81 PRO A N 1
ATOM 648 C CA . PRO A 1 81 ? -3.350 5.738 -12.045 1.00 95.94 81 PRO A CA 1
ATOM 649 C C . PRO A 1 81 ? -1.949 5.780 -12.665 1.00 95.94 81 PRO A C 1
ATOM 651 O O . PRO A 1 81 ? -1.143 4.880 -12.461 1.00 95.94 81 PRO A O 1
ATOM 654 N N . GLU A 1 82 ? -1.634 6.842 -13.393 1.00 97.06 82 GLU A N 1
ATOM 655 C CA . GLU A 1 82 ? -0.382 7.061 -14.108 1.00 97.06 82 GLU A CA 1
ATOM 656 C C . GLU A 1 82 ? 0.767 7.307 -13.128 1.00 97.06 82 GLU A C 1
ATOM 658 O O . GLU A 1 82 ? 1.857 6.767 -13.315 1.00 97.06 82 GLU A O 1
ATOM 663 N N . ARG A 1 83 ? 0.515 8.037 -12.032 1.00 97.19 83 ARG A N 1
ATOM 664 C CA . ARG A 1 83 ? 1.492 8.237 -10.952 1.00 97.19 83 ARG A CA 1
ATOM 665 C C . ARG A 1 83 ? 1.718 6.954 -10.164 1.00 97.19 83 ARG A C 1
ATOM 667 O O . ARG A 1 83 ? 2.866 6.604 -9.895 1.00 97.19 83 ARG A O 1
ATOM 674 N N . ILE A 1 84 ? 0.645 6.216 -9.871 1.00 97.75 84 ILE A N 1
ATOM 675 C CA . ILE A 1 84 ? 0.723 4.910 -9.200 1.00 97.75 84 ILE A CA 1
ATOM 676 C C . ILE A 1 84 ? 1.552 3.937 -10.045 1.00 97.75 84 ILE A C 1
ATOM 678 O O . ILE A 1 84 ? 2.511 3.344 -9.553 1.00 97.75 84 ILE A O 1
ATOM 682 N N . LYS A 1 85 ? 1.234 3.815 -11.338 1.00 97.44 85 LYS A N 1
ATOM 683 C CA . LYS A 1 85 ? 1.962 2.945 -12.268 1.00 97.44 85 LYS A CA 1
ATOM 684 C C . LYS A 1 85 ? 3.422 3.360 -12.410 1.00 97.44 85 LYS A C 1
ATOM 686 O O . LYS A 1 85 ? 4.282 2.489 -12.387 1.00 97.44 85 LYS A O 1
ATOM 691 N N . ALA A 1 86 ? 3.719 4.656 -12.519 1.00 96.88 86 ALA A N 1
ATOM 692 C CA . ALA A 1 86 ? 5.098 5.138 -12.597 1.00 96.88 86 ALA A CA 1
ATOM 693 C C . ALA A 1 86 ? 5.905 4.765 -11.343 1.00 96.88 86 ALA A C 1
ATOM 695 O O . ALA A 1 86 ? 7.037 4.293 -11.455 1.00 96.88 86 ALA A O 1
ATOM 696 N N . ARG A 1 87 ? 5.305 4.901 -10.153 1.00 96.56 87 ARG A N 1
ATOM 697 C CA . ARG A 1 87 ? 5.933 4.530 -8.878 1.00 96.56 87 ARG A CA 1
ATOM 698 C C . ARG A 1 87 ? 6.214 3.029 -8.788 1.00 96.56 87 ARG A C 1
ATOM 700 O O . ARG A 1 87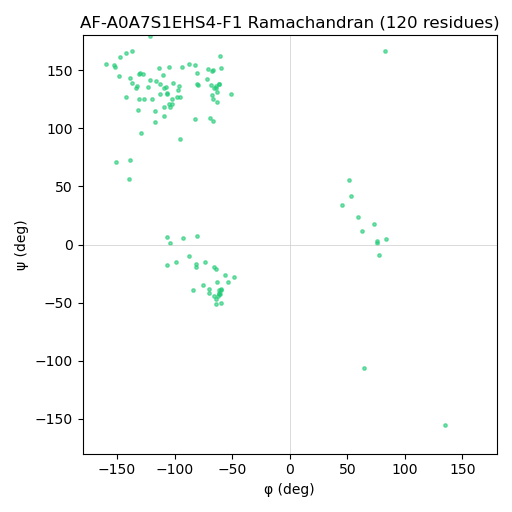 ? 7.327 2.627 -8.454 1.00 96.56 87 ARG A O 1
ATOM 707 N N . VAL A 1 88 ? 5.233 2.198 -9.139 1.00 96.62 88 VAL A N 1
ATOM 708 C CA . VAL A 1 88 ? 5.412 0.739 -9.193 1.00 96.62 88 VAL A CA 1
ATOM 709 C C . VAL A 1 88 ? 6.476 0.358 -10.226 1.00 96.62 88 VAL A C 1
ATOM 711 O O . VAL A 1 88 ? 7.350 -0.453 -9.930 1.00 96.62 88 VAL A O 1
ATOM 714 N N . ALA A 1 89 ? 6.447 0.957 -11.419 1.00 95.81 89 ALA A N 1
ATOM 715 C CA . ALA A 1 89 ? 7.410 0.672 -12.481 1.00 95.81 89 ALA A CA 1
ATOM 716 C C . ALA A 1 89 ? 8.852 0.974 -12.050 1.00 95.81 89 ALA A C 1
ATOM 718 O O . ALA A 1 89 ? 9.749 0.192 -12.357 1.00 95.81 89 ALA A O 1
ATOM 719 N N . ALA A 1 90 ? 9.072 2.064 -11.304 1.00 95.62 90 ALA A N 1
ATOM 720 C CA . ALA A 1 90 ? 10.383 2.404 -10.756 1.00 95.62 90 ALA A CA 1
ATOM 721 C C . ALA A 1 90 ? 10.901 1.328 -9.784 1.00 95.62 90 ALA A C 1
ATOM 723 O O . ALA A 1 90 ? 12.067 0.939 -9.846 1.00 95.62 90 ALA A O 1
ATOM 724 N N . MET A 1 91 ? 10.032 0.798 -8.918 1.00 94.56 91 MET A N 1
ATOM 725 C CA . MET A 1 91 ? 10.384 -0.300 -8.013 1.00 94.56 91 MET A CA 1
ATOM 726 C C . MET A 1 91 ? 10.691 -1.601 -8.769 1.00 94.56 91 MET A C 1
ATOM 728 O O . MET A 1 91 ? 11.672 -2.283 -8.461 1.00 94.56 91 MET A O 1
ATOM 732 N N . LEU A 1 92 ? 9.860 -1.944 -9.757 1.00 93.38 92 LEU A N 1
ATOM 733 C CA . LEU A 1 92 ? 9.977 -3.174 -10.545 1.00 93.38 92 LEU A CA 1
ATOM 734 C C . LEU A 1 92 ? 11.024 -3.092 -11.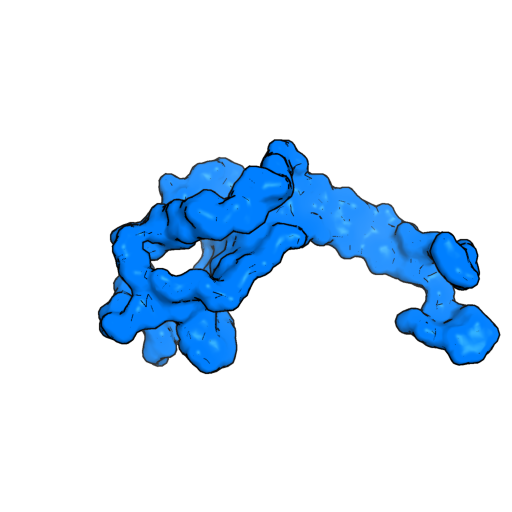668 1.00 93.38 92 LEU A C 1
ATOM 736 O O . LEU A 1 92 ? 11.111 -4.017 -12.473 1.00 93.38 92 LEU A O 1
ATOM 740 N N . ASP A 1 93 ? 11.813 -2.016 -11.726 1.00 90.88 93 ASP A N 1
ATOM 741 C CA . ASP A 1 93 ? 12.865 -1.799 -12.728 1.00 90.88 93 ASP A CA 1
ATOM 742 C C . ASP A 1 93 ? 12.350 -1.941 -14.175 1.00 90.88 93 ASP A C 1
ATOM 744 O O . ASP A 1 93 ? 12.950 -2.585 -15.032 1.00 90.88 93 ASP A O 1
ATOM 748 N N . GLY A 1 94 ? 11.155 -1.396 -14.428 1.00 87.31 94 GLY A N 1
ATOM 749 C CA . GLY A 1 94 ? 10.503 -1.430 -15.738 1.00 87.31 94 GLY A CA 1
ATOM 750 C C . GLY A 1 94 ? 9.876 -2.773 -16.129 1.00 87.31 94 GLY A C 1
ATOM 751 O O . GLY A 1 94 ? 9.337 -2.880 -17.232 1.00 87.31 94 GLY A O 1
ATOM 752 N N . ALA A 1 95 ? 9.897 -3.791 -15.261 1.00 91.44 95 ALA A N 1
ATOM 753 C CA . ALA A 1 95 ? 9.233 -5.057 -15.556 1.00 91.44 95 ALA A CA 1
ATOM 754 C C . ALA A 1 95 ? 7.715 -4.859 -15.752 1.00 91.44 95 ALA A C 1
ATOM 756 O O . ALA A 1 95 ? 7.088 -4.129 -14.981 1.00 91.44 95 ALA A O 1
ATOM 757 N N . PRO A 1 96 ? 7.102 -5.513 -16.756 1.00 92.38 96 PRO A N 1
ATOM 758 C CA . PRO A 1 96 ? 5.685 -5.346 -17.046 1.00 92.38 96 PRO A CA 1
ATOM 759 C C . PRO A 1 96 ? 4.806 -5.934 -15.936 1.00 92.38 96 PRO A C 1
ATOM 761 O O . PRO A 1 96 ? 5.035 -7.044 -15.445 1.00 92.38 96 PRO A O 1
ATOM 764 N N . PHE A 1 97 ? 3.764 -5.189 -15.579 1.00 94.75 97 PHE A N 1
ATOM 765 C CA . PHE A 1 97 ? 2.789 -5.560 -14.560 1.00 94.75 97 PHE A CA 1
ATOM 766 C C . PHE A 1 97 ? 1.400 -5.018 -14.910 1.00 94.75 97 PHE A C 1
ATOM 768 O O . PHE A 1 97 ? 1.250 -4.075 -15.688 1.00 94.75 97 PHE A O 1
ATOM 775 N N . GLU A 1 98 ? 0.387 -5.601 -14.287 1.00 95.94 98 GLU A N 1
ATOM 776 C CA . GLU A 1 98 ? -0.982 -5.101 -14.271 1.00 95.94 98 GLU A CA 1
ATOM 777 C C . GLU A 1 98 ? -1.285 -4.523 -12.886 1.00 95.94 98 GLU A C 1
ATOM 779 O O . GLU A 1 98 ? -1.041 -5.183 -11.875 1.00 95.94 98 GLU A O 1
ATOM 784 N N . LEU A 1 99 ? -1.818 -3.299 -12.833 1.00 97.19 99 LEU A N 1
ATOM 785 C CA . LEU A 1 99 ? -2.345 -2.716 -11.599 1.00 97.19 99 LEU A CA 1
ATOM 786 C C . LEU A 1 99 ? -3.771 -3.233 -11.382 1.00 97.19 99 LEU A C 1
ATOM 788 O O . LEU A 1 99 ? -4.681 -2.826 -12.100 1.00 97.19 99 LEU A O 1
ATOM 792 N N . ALA A 1 100 ? -3.955 -4.109 -10.398 1.00 96.94 100 ALA A N 1
ATOM 793 C CA . ALA A 1 100 ? -5.251 -4.708 -10.093 1.00 96.94 100 ALA A CA 1
ATOM 794 C C . ALA A 1 100 ? -6.100 -3.808 -9.187 1.00 96.94 100 ALA A C 1
ATOM 796 O O . ALA A 1 100 ? -7.313 -3.703 -9.363 1.00 96.94 100 ALA A O 1
ATOM 797 N N . TRP A 1 101 ? -5.469 -3.160 -8.206 1.00 97.38 101 TRP A N 1
ATOM 798 C CA . TRP A 1 101 ? -6.157 -2.302 -7.247 1.00 97.38 101 TRP A CA 1
ATOM 799 C C . TRP A 1 101 ? -5.191 -1.317 -6.590 1.00 97.38 101 TRP A C 1
ATOM 801 O O . TRP A 1 101 ? -3.992 -1.576 -6.499 1.00 97.38 101 TRP A O 1
ATOM 811 N N . SER A 1 102 ? -5.712 -0.193 -6.103 1.00 97.81 102 SER A N 1
ATOM 812 C CA . SER A 1 102 ? -4.939 0.747 -5.296 1.00 97.81 102 SER A CA 1
ATOM 813 C C . SER A 1 102 ? -5.809 1.535 -4.325 1.00 97.81 102 SER A C 1
ATOM 815 O O . SER A 1 102 ? -6.975 1.808 -4.612 1.00 97.81 102 SER A O 1
ATOM 817 N N . SER A 1 103 ? -5.223 1.971 -3.212 1.00 96.88 103 SER A N 1
ATOM 818 C CA . SER A 1 103 ? -5.864 2.884 -2.263 1.00 96.88 103 SER A CA 1
ATOM 819 C C . SER A 1 103 ? -4.835 3.713 -1.505 1.00 96.88 103 SER A C 1
ATOM 821 O O . SER A 1 103 ? -3.698 3.286 -1.322 1.00 96.88 103 SER A O 1
ATOM 823 N N . ILE A 1 104 ? -5.254 4.887 -1.037 1.00 96.94 104 ILE A N 1
ATOM 824 C CA . ILE A 1 104 ? -4.467 5.724 -0.133 1.00 96.94 104 ILE A CA 1
ATOM 825 C C . ILE A 1 104 ? -5.111 5.695 1.243 1.00 96.94 104 ILE A C 1
ATOM 827 O O . ILE A 1 104 ? -6.327 5.849 1.372 1.00 96.94 104 ILE A O 1
ATOM 831 N N . TYR A 1 105 ? -4.291 5.524 2.272 1.00 95.19 105 TYR A N 1
ATOM 832 C CA . TYR A 1 105 ? -4.743 5.510 3.652 1.00 95.19 105 TYR A CA 1
ATOM 833 C C . TYR A 1 105 ? -3.804 6.302 4.565 1.00 95.19 105 TYR A C 1
ATOM 835 O O . TYR A 1 105 ? -2.694 6.680 4.193 1.00 95.19 105 TYR A O 1
ATOM 843 N N . GLN A 1 106 ? -4.290 6.570 5.772 1.00 94.81 106 GLN A N 1
ATOM 844 C CA . GLN A 1 106 ? -3.534 7.173 6.864 1.00 94.81 106 GLN A CA 1
ATOM 845 C C . GLN A 1 106 ? -3.733 6.320 8.114 1.00 94.81 106 GLN A C 1
ATOM 847 O O . GLN A 1 106 ? -4.810 5.743 8.311 1.00 94.81 106 GLN A O 1
ATOM 852 N N . PHE A 1 107 ? -2.720 6.243 8.970 1.00 92.38 107 PHE A N 1
ATOM 853 C CA . PHE A 1 107 ? -2.846 5.501 10.218 1.00 92.38 107 PHE A CA 1
ATOM 854 C C . PHE A 1 107 ? -3.594 6.319 11.269 1.00 92.38 107 PHE A C 1
ATOM 856 O O . PHE A 1 107 ? -3.336 7.502 11.488 1.00 92.38 107 PHE A O 1
ATOM 863 N N . ALA A 1 108 ? -4.502 5.659 11.980 1.00 93.75 108 ALA A N 1
ATOM 864 C CA . ALA A 1 108 ? -5.134 6.220 13.160 1.00 93.75 108 ALA A CA 1
ATOM 865 C C . ALA A 1 108 ? -5.318 5.127 14.212 1.00 93.75 108 ALA A C 1
ATOM 867 O O . ALA A 1 108 ? -5.924 4.089 13.954 1.00 93.75 108 ALA A O 1
ATOM 868 N N . CYS A 1 109 ? -4.835 5.391 15.420 1.00 95.75 109 CYS A N 1
ATOM 869 C CA . CYS A 1 109 ? -5.105 4.579 16.596 1.00 95.75 109 CYS A CA 1
ATOM 870 C C . CYS A 1 109 ? -6.278 5.216 17.332 1.00 95.75 109 CYS A C 1
ATOM 872 O O . CYS A 1 109 ? -6.077 6.112 18.150 1.00 95.75 109 CYS A O 1
ATOM 874 N N . ARG A 1 110 ? -7.508 4.794 17.017 1.00 94.56 110 ARG A N 1
ATOM 875 C CA . ARG A 1 110 ? -8.724 5.331 17.643 1.00 94.56 110 ARG A CA 1
ATOM 876 C C . ARG A 1 110 ? -9.614 4.231 18.194 1.00 94.56 110 ARG A C 1
ATOM 878 O O . ARG A 1 110 ? -9.711 3.155 17.613 1.00 94.56 110 ARG A O 1
ATOM 885 N N . ARG A 1 111 ? -10.307 4.529 19.292 1.00 95.50 111 ARG A N 1
ATOM 886 C CA . ARG A 1 111 ? -11.248 3.610 19.941 1.00 95.50 111 ARG A CA 1
ATOM 887 C C . ARG A 1 111 ? -12.559 4.319 20.254 1.00 95.50 111 ARG A C 1
ATOM 889 O O . ARG A 1 111 ? -12.545 5.439 20.761 1.00 95.50 111 ARG A O 1
ATOM 896 N N . ALA A 1 112 ? -13.680 3.651 19.988 1.00 95.19 112 ALA A N 1
ATOM 897 C CA . ALA A 1 112 ? -14.985 4.110 20.447 1.00 95.19 112 ALA A CA 1
ATOM 898 C C . ALA A 1 112 ? -15.014 4.154 21.982 1.00 95.19 112 ALA A C 1
ATOM 900 O O . ALA A 1 112 ? -14.536 3.232 22.651 1.00 95.19 112 ALA A O 1
ATOM 901 N N . GLU A 1 113 ? -15.601 5.202 22.553 1.00 94.62 113 GLU A N 1
ATOM 902 C CA . GLU A 1 113 ? -15.754 5.311 24.011 1.00 94.62 113 GLU A CA 1
ATOM 903 C C . GLU A 1 113 ? -16.569 4.148 24.590 1.00 94.62 113 GLU A C 1
ATOM 905 O O . GLU A 1 113 ? -16.233 3.617 25.650 1.00 94.62 113 GLU A O 1
ATOM 910 N N . ARG A 1 114 ? -17.608 3.721 23.862 1.00 94.69 114 ARG A N 1
ATOM 911 C CA . ARG A 1 114 ? -18.498 2.604 24.198 1.00 94.69 114 ARG A CA 1
ATOM 912 C C . ARG A 1 114 ? -18.809 1.790 22.944 1.00 94.69 114 ARG A C 1
ATOM 914 O O . ARG A 1 114 ? -18.990 2.366 21.878 1.00 94.69 114 ARG A O 1
ATOM 921 N N . PHE A 1 115 ? -18.918 0.473 23.103 1.00 95.81 115 PHE A N 1
ATOM 922 C CA . PHE A 1 115 ? -19.225 -0.471 22.017 1.00 95.81 115 PHE A CA 1
ATOM 923 C C . PHE A 1 115 ? -20.701 -0.880 21.974 1.00 95.81 115 PHE A C 1
ATOM 925 O O . PHE A 1 115 ? -21.156 -1.411 20.973 1.00 95.81 115 PHE A O 1
ATOM 932 N N . CYS A 1 116 ? -21.461 -0.625 23.044 1.00 96.44 116 CYS A N 1
ATOM 933 C CA . CYS A 1 116 ? -22.890 -0.912 23.118 1.00 96.44 116 CYS A CA 1
ATOM 934 C C . CYS A 1 116 ? -23.651 0.351 23.532 1.00 96.44 116 CYS A C 1
ATOM 936 O O . CYS A 1 116 ? -23.343 0.963 24.559 1.00 96.44 116 CYS A O 1
ATOM 938 N N . VAL A 1 117 ? -24.641 0.741 22.727 1.00 95.00 117 VAL A N 1
ATOM 939 C CA . VAL A 1 117 ? -25.549 1.862 22.992 1.00 95.00 117 VAL A CA 1
ATOM 940 C C . VAL A 1 117 ? -26.982 1.366 22.827 1.00 95.00 117 VAL A C 1
ATOM 942 O O . VAL A 1 117 ? -27.513 1.276 21.719 1.00 95.00 117 VAL A O 1
ATOM 945 N N . GLY A 1 118 ? -27.612 0.999 23.944 1.00 93.94 118 GLY A N 1
ATOM 946 C CA . GLY A 1 118 ? -28.945 0.398 23.940 1.00 93.94 118 GLY A CA 1
ATOM 947 C C . GLY A 1 118 ? -28.947 -0.959 23.231 1.00 93.94 118 GLY A C 1
ATOM 948 O O . GLY A 1 118 ? -28.469 -1.942 23.783 1.00 93.94 118 GLY A O 1
ATOM 949 N N . ARG A 1 119 ? -29.505 -1.010 22.014 1.00 96.12 119 ARG A N 1
ATOM 950 C CA . ARG A 1 119 ? -29.576 -2.217 21.163 1.00 96.12 119 ARG A CA 1
ATOM 951 C C . ARG A 1 119 ? -28.604 -2.187 19.975 1.00 96.12 119 ARG A C 1
ATOM 953 O O . ARG A 1 119 ? -28.686 -3.054 19.113 1.00 96.12 119 ARG A O 1
ATOM 960 N N . VAL A 1 120 ? -27.727 -1.185 19.906 1.00 95.56 120 VAL A N 1
ATOM 961 C CA . VAL A 1 120 ? -26.762 -1.008 18.812 1.00 95.56 120 VAL A CA 1
ATOM 962 C C . VAL A 1 120 ? -25.365 -1.375 19.303 1.00 95.56 120 VAL A C 1
ATOM 964 O O . VAL A 1 120 ? -24.935 -0.873 20.344 1.00 95.56 120 VAL A O 1
ATOM 967 N N . LEU A 1 121 ? -24.670 -2.228 18.546 1.00 95.25 121 LEU A N 1
ATOM 968 C CA . LEU A 1 121 ? -23.274 -2.605 18.774 1.00 95.25 121 LEU A CA 1
ATOM 969 C C . LEU A 1 121 ? -22.378 -2.021 17.670 1.00 95.25 121 LEU A C 1
ATOM 971 O O . LEU A 1 121 ? -22.824 -1.906 16.527 1.00 95.25 121 LEU A O 1
ATOM 975 N N . LEU A 1 122 ? -21.148 -1.645 18.031 1.00 91.94 122 LEU A N 1
ATOM 976 C CA . LEU A 1 122 ? -20.088 -1.169 17.131 1.00 91.94 122 LEU A CA 1
ATOM 977 C C . LEU A 1 122 ? -18.964 -2.196 17.002 1.00 91.94 122 LEU A C 1
ATOM 979 O O . LEU A 1 122 ? -18.623 -2.808 18.040 1.00 91.94 122 LEU A O 1
#

Nearest PDB structures (foldseek):
  7da9-assembly1_B  TM=6.983E-01  e=5.307E-05  Pseudomonas putida S16
  6u0s-assembly1_D  TM=6.606E-01  e=2.150E-04  Streptomyces marincola
  3oz2-assembly1_A  TM=4.889E-01  e=6.483E-02  Thermoplasma acidophilum
  3c6k-assembly2_D  TM=4.175E-01  e=3.704E-02  Homo sapiens
  6z2c-assembly3_C  TM=2.312E-01  e=3.083E+00  Homo sapiens